Protein AF-A0A9X8VIQ4-F1 (afdb_monomer_lite)

Foldseek 3Di:
DPPDDPPDPDDDPPVVVVVVVCVPPVNVVVVVLVVVVVVVVVCCVVCLVVCCCVVVVDDPVRSVVVVVVVVVVVVVCVVVLVVVCVVPVVVSVVVSVVVVD

Sequence (101 aa):
WFSLPKGSAGARPDVKRELSVLVRPQVLSALLTTVLGAGAMFTLYTYISPVLQHITDATPLFVTSMLVLIGVGFSIGNYLGGKLADRSESATLKGFLLLLV

Secondary structure (DSSP, 8-state):
---------PPPP-HHHHHHHHTSHHHHHHHHHHHHHHHHHHHHHHHHHHHHHHHH---HHHHHHHHHHHHHHHHHHHHHHHHHHTT-HHHHHHHHHHHH-

Structure (mmCIF, N/CA/C/O backbone):
data_AF-A0A9X8VIQ4-F1
#
_entry.id   AF-A0A9X8VIQ4-F1
#
loop_
_atom_site.group_PDB
_atom_site.id
_atom_site.type_symbol
_atom_site.label_atom_id
_atom_site.label_alt_id
_atom_site.label_comp_id
_atom_site.label_asym_id
_atom_site.label_entity_id
_atom_site.label_seq_id
_atom_site.pdbx_PDB_ins_code
_atom_site.Cartn_x
_atom_site.Cartn_y
_atom_site.Cartn_z
_atom_site.occupancy
_atom_site.B_iso_or_equiv
_atom_site.auth_seq_id
_atom_site.auth_comp_id
_atom_site.auth_asym_id
_atom_site.auth_atom_id
_atom_site.pdbx_PDB_model_num
ATOM 1 N N . TRP A 1 1 ? 30.074 -30.271 -13.635 1.00 51.34 1 TRP A N 1
ATOM 2 C CA . TRP A 1 1 ? 31.161 -29.269 -13.703 1.00 51.34 1 TRP A CA 1
ATOM 3 C C . TRP A 1 1 ? 31.450 -28.754 -15.128 1.00 51.34 1 TRP A C 1
ATOM 5 O O . TRP A 1 1 ? 32.152 -27.766 -15.256 1.00 51.34 1 TRP A O 1
ATOM 15 N N . PHE A 1 2 ? 30.896 -29.342 -16.205 1.00 60.50 2 PHE A N 1
ATOM 16 C CA . PHE A 1 2 ? 31.254 -28.997 -17.600 1.00 60.50 2 PHE A CA 1
ATOM 17 C C . PHE A 1 2 ? 30.236 -28.111 -18.360 1.00 60.50 2 PH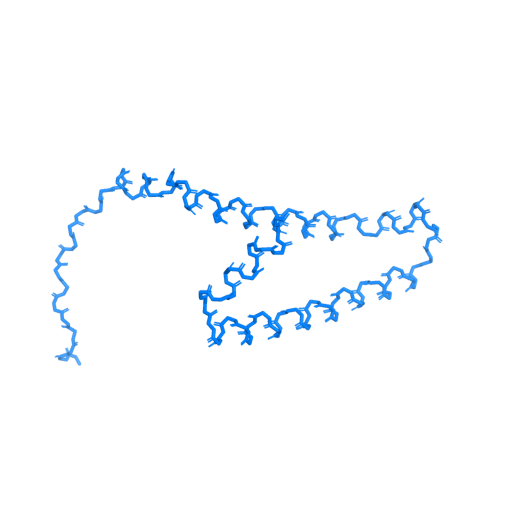E A C 1
ATOM 19 O O . PHE A 1 2 ? 30.324 -27.988 -19.576 1.00 60.50 2 PHE A O 1
ATOM 26 N N . SER A 1 3 ? 29.264 -27.495 -17.672 1.00 65.25 3 SER A N 1
ATOM 27 C CA . SER A 1 3 ? 28.121 -26.809 -18.317 1.00 65.25 3 SER A CA 1
ATOM 28 C C . SER A 1 3 ? 27.959 -25.332 -17.946 1.00 65.25 3 SER A C 1
ATOM 30 O O . SER A 1 3 ? 26.939 -24.734 -18.268 1.00 65.25 3 SER A O 1
ATOM 32 N N . LEU A 1 4 ? 28.941 -24.725 -17.276 1.00 63.69 4 LEU A N 1
ATOM 33 C CA . LEU A 1 4 ? 28.921 -23.286 -17.016 1.00 63.69 4 LEU A CA 1
ATOM 34 C C . LEU A 1 4 ? 29.615 -22.563 -18.181 1.00 63.69 4 LEU A C 1
ATOM 36 O O . LEU A 1 4 ? 30.814 -22.786 -18.383 1.00 63.69 4 LEU A O 1
ATOM 40 N N . PRO A 1 5 ? 28.909 -21.718 -18.962 1.00 67.62 5 PRO A N 1
ATOM 41 C CA . PRO A 1 5 ? 29.572 -20.846 -19.920 1.00 67.62 5 PRO A CA 1
ATOM 42 C C . PRO A 1 5 ? 30.580 -19.990 -19.152 1.00 67.62 5 PRO A C 1
ATOM 44 O O . PRO A 1 5 ? 30.269 -19.465 -18.082 1.00 67.62 5 PRO A O 1
ATOM 47 N N . LYS A 1 6 ? 31.810 -19.890 -19.668 1.00 61.81 6 LYS A N 1
ATOM 48 C CA . LYS A 1 6 ? 32.839 -19.014 -19.103 1.00 61.81 6 LYS A CA 1
ATOM 49 C C . LYS A 1 6 ? 32.285 -17.594 -19.153 1.00 61.81 6 LYS A C 1
ATOM 51 O O . LYS A 1 6 ? 32.261 -16.991 -20.222 1.00 61.81 6 LYS A O 1
ATOM 56 N N . GLY A 1 7 ? 31.766 -17.112 -18.024 1.00 57.12 7 GLY A N 1
ATOM 57 C CA . GLY A 1 7 ? 31.220 -15.770 -17.912 1.00 57.12 7 GLY A CA 1
ATOM 58 C C . GLY A 1 7 ? 32.277 -14.793 -18.399 1.00 57.12 7 GLY A C 1
ATOM 59 O O . GLY A 1 7 ? 33.388 -14.769 -17.869 1.00 57.12 7 GLY A O 1
ATOM 60 N N . SER A 1 8 ? 31.956 -14.036 -19.448 1.00 60.16 8 SER A N 1
ATOM 61 C CA . SER A 1 8 ? 32.744 -12.870 -19.828 1.00 60.16 8 SER A CA 1
ATOM 62 C C . SER A 1 8 ? 32.959 -12.049 -18.565 1.00 60.16 8 SER A C 1
ATOM 64 O O . SER A 1 8 ? 31.977 -11.774 -17.873 1.00 60.16 8 SER A O 1
ATOM 66 N N . ALA A 1 9 ? 34.206 -11.694 -18.244 1.00 61.00 9 ALA A N 1
ATOM 67 C CA . ALA A 1 9 ? 34.489 -10.760 -17.161 1.00 61.00 9 ALA A CA 1
ATOM 68 C C . ALA A 1 9 ? 33.599 -9.533 -17.387 1.00 61.00 9 ALA A C 1
ATOM 70 O O . ALA A 1 9 ? 33.774 -8.827 -18.381 1.00 61.00 9 ALA A O 1
ATOM 71 N N . GLY A 1 10 ? 32.560 -9.387 -16.558 1.00 59.78 10 GLY A N 1
ATOM 72 C CA . GLY A 1 10 ? 31.499 -8.417 -16.785 1.00 59.78 10 GLY A CA 1
ATOM 73 C C . GLY A 1 10 ? 32.125 -7.047 -16.980 1.00 59.78 10 GLY A C 1
ATOM 74 O O . GLY A 1 10 ? 32.951 -6.624 -16.168 1.00 59.78 10 GLY A O 1
ATOM 75 N N . ALA A 1 11 ? 31.781 -6.381 -18.083 1.00 65.50 11 ALA A N 1
ATOM 76 C CA . ALA A 1 11 ? 32.143 -4.987 -18.277 1.00 65.50 11 ALA A CA 1
ATOM 77 C C . ALA A 1 11 ? 31.741 -4.223 -17.009 1.00 65.50 11 ALA A C 1
ATOM 79 O O . ALA A 1 11 ? 30.633 -4.426 -16.510 1.00 65.50 11 ALA A O 1
ATOM 80 N N . ARG A 1 12 ? 32.655 -3.410 -16.456 1.00 65.94 12 ARG A N 1
ATOM 81 C CA . ARG A 1 12 ? 32.390 -2.623 -15.242 1.00 65.94 12 ARG A CA 1
ATOM 82 C C . ARG A 1 12 ? 31.029 -1.932 -15.402 1.00 65.94 12 ARG A C 1
ATOM 84 O O . ARG A 1 12 ? 30.896 -1.163 -16.356 1.00 65.94 12 ARG A O 1
ATOM 91 N N . PRO A 1 13 ? 30.042 -2.212 -14.531 1.00 65.62 13 PRO A N 1
ATOM 92 C CA . PRO A 1 13 ? 28.730 -1.599 -14.638 1.00 65.62 13 PRO A CA 1
ATOM 93 C C . PRO A 1 13 ? 28.888 -0.083 -14.591 1.00 65.62 13 PRO A C 1
ATOM 95 O O . PRO A 1 13 ? 29.515 0.460 -13.678 1.00 65.62 13 PRO A O 1
ATOM 98 N N . ASP A 1 14 ? 28.364 0.606 -15.600 1.00 79.00 14 ASP A N 1
ATOM 99 C CA . ASP A 1 14 ? 28.315 2.061 -15.586 1.00 79.00 14 ASP A CA 1
ATOM 100 C C . ASP A 1 14 ? 27.164 2.480 -14.668 1.00 79.00 14 ASP A C 1
ATOM 102 O O . ASP A 1 14 ? 26.012 2.617 -15.083 1.00 79.00 14 ASP A O 1
ATOM 106 N N . VAL A 1 15 ? 27.496 2.646 -13.388 1.00 79.44 15 VAL A N 1
ATOM 107 C CA . VAL A 1 15 ? 26.557 2.974 -12.306 1.00 79.44 15 VAL A CA 1
ATOM 108 C C . VAL A 1 15 ? 25.709 4.205 -12.647 1.00 79.44 15 VAL A C 1
ATOM 110 O O . VAL A 1 15 ? 24.527 4.257 -12.310 1.00 79.44 15 VAL A O 1
ATOM 113 N N . LYS A 1 16 ? 26.272 5.189 -13.366 1.00 79.25 16 LYS A N 1
ATOM 114 C CA . LYS A 1 16 ? 25.531 6.393 -13.777 1.00 79.25 16 LYS A CA 1
ATOM 115 C C . LYS A 1 16 ? 24.450 6.060 -14.799 1.00 79.25 16 LYS A C 1
ATOM 117 O O . LYS A 1 16 ? 23.350 6.612 -14.740 1.00 79.25 16 LYS A O 1
ATOM 122 N N . ARG A 1 17 ? 24.752 5.153 -15.727 1.00 76.75 17 ARG A N 1
ATOM 123 C CA . ARG A 1 17 ? 23.808 4.702 -16.750 1.00 76.75 17 ARG A CA 1
ATOM 124 C C . ARG A 1 17 ? 22.686 3.858 -16.149 1.00 76.75 17 ARG A C 1
ATOM 126 O O . AR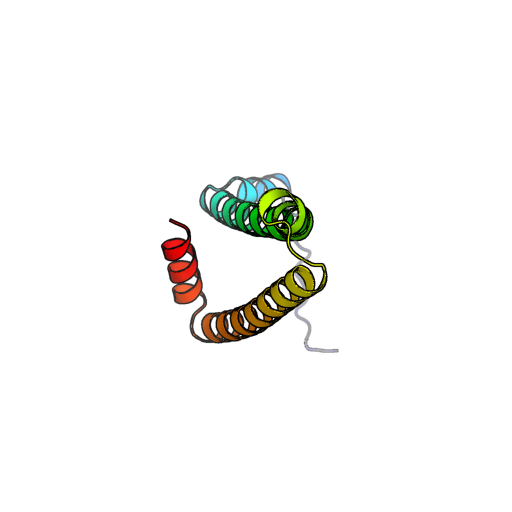G A 1 17 ? 21.544 4.030 -16.562 1.00 76.75 17 ARG A O 1
ATOM 133 N N . GLU A 1 18 ? 22.983 3.014 -15.165 1.00 79.06 18 GLU A N 1
ATOM 134 C CA . GLU A 1 18 ? 21.965 2.237 -14.442 1.00 79.06 18 GLU A CA 1
ATOM 135 C C . GLU A 1 18 ? 21.057 3.126 -13.581 1.00 79.06 18 GLU A C 1
ATOM 137 O O . GLU A 1 18 ? 19.835 3.019 -13.671 1.00 79.06 18 GLU A O 1
ATOM 142 N N . LEU A 1 19 ? 21.617 4.084 -12.834 1.00 82.56 19 LEU A N 1
ATOM 143 C CA . LEU A 1 19 ? 20.831 5.059 -12.063 1.00 82.56 19 LEU A CA 1
ATOM 144 C C . LEU A 1 19 ? 19.925 5.917 -12.957 1.00 82.56 19 LEU A C 1
ATOM 146 O O . LEU A 1 19 ? 18.798 6.233 -12.581 1.00 82.56 19 LEU A O 1
ATOM 150 N N . SER A 1 20 ? 20.376 6.257 -14.168 1.00 81.44 20 SER A N 1
ATOM 151 C CA . SER A 1 20 ? 19.568 7.011 -15.134 1.00 81.44 20 SER A CA 1
ATOM 152 C C . SER A 1 20 ? 18.315 6.248 -15.591 1.00 81.44 20 SER A C 1
ATOM 154 O O . SER A 1 20 ? 17.318 6.877 -15.952 1.00 81.44 20 SER A O 1
ATOM 156 N N . VAL A 1 21 ? 18.310 4.909 -15.526 1.00 82.62 21 VAL A N 1
ATOM 157 C CA . VAL A 1 21 ? 17.121 4.097 -15.838 1.00 82.62 21 VAL A CA 1
ATOM 158 C C . VAL A 1 21 ? 16.004 4.330 -14.818 1.00 82.62 21 VAL A C 1
ATOM 160 O O . VAL A 1 21 ? 14.840 4.362 -15.214 1.00 82.62 21 VAL A O 1
ATOM 163 N N . LEU A 1 22 ? 16.335 4.576 -13.546 1.00 82.75 22 LEU A N 1
ATOM 164 C CA . LEU A 1 22 ? 15.345 4.841 -12.493 1.00 82.75 22 LEU A CA 1
ATOM 165 C C . LEU A 1 22 ? 14.576 6.148 -12.717 1.00 82.75 22 LEU A C 1
ATOM 167 O O . LEU A 1 22 ? 13.425 6.266 -12.310 1.00 82.75 22 LEU A O 1
ATOM 171 N N . VAL A 1 23 ? 15.197 7.114 -13.397 1.00 87.50 23 VAL A N 1
ATOM 172 C CA . VAL A 1 23 ? 14.608 8.432 -13.688 1.00 87.50 23 VAL A CA 1
ATOM 173 C C . VAL A 1 23 ? 13.730 8.397 -14.948 1.00 87.50 23 VAL A C 1
ATOM 175 O O . VAL A 1 23 ? 13.103 9.391 -15.310 1.00 87.50 23 VAL A O 1
ATOM 178 N N . ARG A 1 24 ? 13.637 7.255 -15.645 1.00 90.19 24 ARG A N 1
ATOM 179 C CA . ARG A 1 24 ? 12.741 7.132 -16.801 1.00 90.19 24 ARG A CA 1
ATOM 180 C C . ARG A 1 24 ? 11.283 7.286 -16.352 1.00 90.19 24 ARG A C 1
ATOM 182 O O . ARG A 1 24 ? 10.886 6.644 -15.381 1.00 90.19 24 ARG A O 1
ATOM 189 N N . PRO A 1 25 ? 10.446 8.034 -17.091 1.00 85.44 25 PRO A N 1
ATOM 190 C CA . PRO A 1 25 ? 9.065 8.316 -16.690 1.00 85.44 25 PRO A CA 1
ATOM 191 C C . PRO A 1 25 ? 8.217 7.050 -16.498 1.00 85.44 25 PRO A C 1
ATOM 193 O O . PRO A 1 25 ? 7.362 7.017 -15.623 1.00 85.44 25 PRO A O 1
ATOM 196 N N . GLN A 1 26 ? 8.492 5.988 -17.262 1.00 85.69 26 GLN A N 1
ATOM 197 C CA . GLN A 1 26 ? 7.825 4.684 -17.124 1.00 85.69 26 GLN A CA 1
ATOM 198 C C . GLN A 1 26 ? 8.194 3.959 -15.821 1.00 85.69 26 GLN A C 1
ATOM 200 O O . GLN A 1 26 ? 7.373 3.248 -15.252 1.00 85.69 26 GLN A O 1
ATOM 205 N N . VAL A 1 27 ? 9.434 4.116 -15.351 1.00 89.38 27 VAL A N 1
ATOM 206 C CA . VAL A 1 27 ? 9.888 3.523 -14.086 1.00 89.38 27 VAL A CA 1
ATOM 207 C C . VAL A 1 27 ? 9.361 4.351 -12.921 1.00 89.38 27 VAL A C 1
ATOM 209 O O . VAL A 1 27 ? 8.838 3.795 -11.962 1.00 89.38 27 VAL A O 1
ATOM 212 N N . LEU A 1 28 ? 9.412 5.680 -13.038 1.00 90.56 28 LEU A N 1
ATOM 213 C CA . LEU A 1 28 ? 8.849 6.589 -12.044 1.00 90.56 28 LEU A CA 1
ATOM 214 C C . LEU A 1 28 ? 7.348 6.369 -11.844 1.00 90.56 28 LEU A C 1
ATOM 216 O O . LEU A 1 28 ? 6.907 6.352 -10.700 1.00 90.56 28 LEU A O 1
ATOM 220 N N . SER A 1 29 ? 6.567 6.155 -12.908 1.00 88.75 29 SER A N 1
ATOM 221 C CA . SER A 1 29 ? 5.138 5.858 -12.764 1.00 88.75 29 SER A CA 1
ATOM 222 C C . SER A 1 29 ? 4.902 4.529 -12.040 1.00 88.75 29 SER A C 1
ATOM 224 O O . SER A 1 29 ? 4.097 4.485 -11.113 1.00 88.75 29 SER A O 1
ATOM 226 N N . ALA A 1 30 ? 5.648 3.472 -12.375 1.00 87.50 30 ALA A N 1
ATOM 227 C CA . ALA A 1 30 ? 5.562 2.189 -11.676 1.00 87.50 30 ALA A CA 1
ATOM 228 C C . ALA A 1 30 ? 5.929 2.317 -10.183 1.00 87.50 30 ALA A C 1
ATOM 230 O O . ALA A 1 30 ? 5.211 1.822 -9.306 1.00 87.50 30 ALA A O 1
ATOM 231 N N . LEU A 1 31 ? 7.000 3.052 -9.872 1.00 89.94 31 LEU A N 1
ATOM 232 C CA . LEU A 1 31 ? 7.401 3.343 -8.495 1.00 89.94 31 LEU A CA 1
ATOM 233 C C . LEU A 1 31 ? 6.328 4.151 -7.761 1.00 89.94 31 LEU A C 1
ATOM 235 O O . LEU A 1 31 ? 5.973 3.803 -6.639 1.00 89.94 31 LEU A O 1
ATOM 239 N N . LEU A 1 32 ? 5.760 5.174 -8.400 1.00 92.06 32 LEU A N 1
ATOM 240 C CA . LEU A 1 32 ? 4.703 5.996 -7.819 1.00 92.06 32 LEU A CA 1
ATOM 241 C C . LEU A 1 32 ? 3.463 5.160 -7.496 1.00 92.06 32 LEU A C 1
ATOM 243 O O . LEU A 1 32 ? 2.949 5.253 -6.386 1.00 92.06 32 LEU A O 1
ATOM 247 N N . THR A 1 33 ? 3.021 4.291 -8.409 1.00 88.69 33 THR A N 1
ATOM 248 C CA . THR A 1 33 ? 1.889 3.387 -8.137 1.00 88.69 33 THR A CA 1
ATOM 249 C C . THR A 1 33 ? 2.169 2.454 -6.961 1.00 88.69 33 THR A C 1
ATOM 251 O O . THR A 1 33 ? 1.303 2.260 -6.111 1.00 88.69 33 THR A O 1
ATOM 254 N N . THR A 1 34 ? 3.401 1.950 -6.852 1.00 90.50 34 THR A N 1
ATOM 255 C CA . THR A 1 34 ? 3.829 1.118 -5.721 1.00 90.50 34 THR A CA 1
ATOM 256 C C . THR A 1 34 ? 3.792 1.902 -4.410 1.00 90.50 34 THR A C 1
ATOM 258 O O . THR A 1 34 ? 3.251 1.421 -3.417 1.00 90.50 34 THR A O 1
ATOM 261 N N . VAL A 1 35 ? 4.328 3.125 -4.406 1.00 94.75 35 VAL A N 1
ATOM 262 C CA . VAL A 1 35 ? 4.364 3.999 -3.225 1.00 94.75 35 VAL A CA 1
ATOM 263 C C . VAL A 1 35 ? 2.957 4.399 -2.793 1.00 94.75 35 VAL A C 1
ATOM 265 O O . VAL A 1 35 ? 2.657 4.339 -1.605 1.00 94.75 35 VAL A O 1
ATOM 268 N N . LEU A 1 36 ? 2.080 4.761 -3.732 1.00 94.50 36 LEU A N 1
ATOM 269 C CA . LEU A 1 36 ? 0.688 5.103 -3.436 1.00 94.50 36 LEU A CA 1
ATOM 270 C C . LEU A 1 36 ? -0.077 3.902 -2.874 1.00 94.50 36 LEU A C 1
ATOM 272 O O . LEU A 1 36 ? -0.773 4.046 -1.871 1.00 94.50 36 LEU A O 1
ATOM 276 N N . GLY A 1 37 ? 0.096 2.715 -3.463 1.00 90.44 37 GLY A N 1
ATOM 277 C CA . GLY A 1 37 ? -0.516 1.486 -2.958 1.00 90.44 37 GLY A CA 1
ATOM 278 C C . GLY A 1 37 ? -0.036 1.135 -1.547 1.00 90.44 37 GLY A C 1
ATOM 279 O O . GLY A 1 37 ? -0.847 0.890 -0.653 1.00 90.44 37 GLY A O 1
ATOM 280 N N . ALA A 1 38 ? 1.279 1.179 -1.316 1.00 89.88 38 ALA A N 1
ATOM 281 C CA . ALA A 1 38 ? 1.859 0.937 0.003 1.00 89.88 38 ALA A CA 1
ATOM 282 C C . ALA A 1 38 ? 1.416 1.991 1.033 1.00 89.88 38 ALA A C 1
ATOM 284 O O . ALA A 1 38 ? 1.081 1.641 2.165 1.00 89.88 38 ALA A O 1
ATOM 285 N N . GLY A 1 39 ? 1.365 3.265 0.638 1.00 94.25 39 GLY A N 1
ATOM 286 C CA . GLY A 1 39 ? 0.918 4.372 1.480 1.00 94.25 39 GLY A CA 1
ATOM 287 C C . GLY A 1 39 ? -0.543 4.232 1.897 1.00 94.25 39 GLY A C 1
ATOM 288 O O . GLY A 1 39 ? -0.842 4.299 3.086 1.00 94.25 39 GLY A O 1
ATOM 289 N N . ALA A 1 40 ? -1.440 3.947 0.949 1.00 90.19 40 ALA A N 1
ATOM 290 C CA . ALA A 1 40 ? -2.853 3.707 1.239 1.00 90.19 40 ALA A CA 1
ATOM 291 C C . ALA A 1 40 ? -3.037 2.554 2.238 1.00 90.19 40 ALA A C 1
ATOM 293 O O . ALA A 1 40 ? -3.810 2.668 3.193 1.00 90.19 40 ALA A O 1
ATOM 294 N N . MET A 1 41 ? -2.276 1.470 2.063 1.00 88.75 41 MET A N 1
ATOM 295 C CA . MET A 1 41 ? -2.350 0.319 2.956 1.00 88.75 41 MET A CA 1
ATOM 296 C C . MET A 1 41 ? -1.829 0.625 4.362 1.00 88.75 41 MET A C 1
ATOM 298 O O . MET A 1 41 ? -2.429 0.219 5.360 1.00 88.75 41 MET A O 1
ATOM 302 N N . PHE A 1 42 ? -0.736 1.382 4.446 1.00 90.25 42 PHE A N 1
ATOM 303 C CA . PHE A 1 42 ? -0.183 1.847 5.712 1.00 90.25 42 PHE A CA 1
ATOM 304 C C . PHE A 1 42 ? -1.175 2.738 6.468 1.00 90.25 42 PHE A C 1
ATOM 306 O O . PHE A 1 42 ? -1.406 2.529 7.663 1.00 90.25 42 PHE A O 1
ATOM 313 N N . THR A 1 43 ? -1.809 3.690 5.778 1.00 91.50 43 THR A N 1
ATOM 314 C CA . THR A 1 43 ? -2.839 4.558 6.362 1.00 91.50 43 THR A CA 1
ATOM 315 C C . THR A 1 43 ? -4.023 3.740 6.870 1.00 91.50 43 THR A C 1
ATOM 317 O O . THR A 1 43 ? -4.449 3.943 8.007 1.00 91.50 43 THR A O 1
ATOM 320 N N . LEU A 1 44 ? -4.519 2.783 6.079 1.00 88.12 44 LEU A N 1
ATOM 321 C CA . LEU A 1 44 ? -5.630 1.922 6.484 1.00 88.12 44 LEU A CA 1
ATOM 322 C C . LEU A 1 44 ? -5.306 1.163 7.779 1.00 88.12 44 LEU A C 1
ATOM 324 O O . LEU A 1 44 ? -6.070 1.248 8.735 1.00 88.12 44 LEU A O 1
ATOM 328 N N . TYR A 1 45 ? -4.162 0.476 7.855 1.00 85.00 45 TYR A N 1
ATOM 329 C CA . TYR A 1 45 ? -3.790 -0.278 9.059 1.00 85.00 45 TYR A CA 1
ATOM 330 C C . TYR A 1 45 ? -3.531 0.606 10.280 1.00 85.00 45 TYR A C 1
ATOM 332 O O . TYR A 1 45 ? -3.887 0.225 11.394 1.00 85.00 45 TYR A O 1
ATOM 340 N N . THR A 1 46 ? -2.932 1.780 10.081 1.00 89.69 46 THR A N 1
ATOM 341 C CA . THR A 1 46 ? -2.607 2.699 11.180 1.00 89.69 46 THR A CA 1
ATOM 342 C C . THR A 1 46 ? -3.867 3.317 11.779 1.00 89.69 46 THR A C 1
ATOM 344 O O . THR A 1 46 ? -3.974 3.451 12.997 1.00 89.69 46 THR A O 1
ATOM 347 N N . TYR A 1 47 ? -4.837 3.677 10.934 1.00 89.69 47 TYR A N 1
ATOM 348 C CA . TYR A 1 47 ? -5.976 4.488 11.357 1.00 89.69 47 TYR A CA 1
ATOM 349 C C . TYR A 1 47 ? -7.295 3.733 11.476 1.00 89.69 47 TYR A C 1
ATOM 351 O O . TYR A 1 47 ? -8.234 4.292 12.033 1.00 89.69 47 TYR A O 1
ATOM 359 N N . ILE A 1 48 ? -7.392 2.472 11.051 1.00 85.31 48 ILE A N 1
ATOM 360 C CA . ILE A 1 48 ? -8.654 1.725 11.133 1.00 85.31 48 ILE A CA 1
ATOM 361 C C . ILE A 1 48 ? -9.240 1.677 12.546 1.00 85.31 48 ILE A C 1
ATOM 363 O O . ILE A 1 48 ? -10.415 1.969 12.744 1.00 85.31 48 ILE A O 1
ATOM 367 N N . SER A 1 49 ? -8.414 1.342 13.535 1.00 82.94 49 SER A N 1
ATOM 368 C CA . SER A 1 49 ? -8.843 1.215 14.926 1.00 82.94 49 SER A CA 1
ATOM 369 C C . SER A 1 49 ? -9.276 2.559 15.530 1.00 82.94 49 SER A C 1
ATOM 371 O O . SER A 1 49 ? -10.415 2.642 15.994 1.00 82.94 49 SER A O 1
ATOM 373 N N . PRO A 1 50 ? -8.456 3.635 15.492 1.00 82.69 50 PRO A N 1
ATOM 374 C CA . PRO A 1 50 ? -8.877 4.922 16.040 1.00 82.69 50 PRO A CA 1
ATOM 375 C C . PRO A 1 50 ? -10.051 5.540 15.272 1.00 82.69 50 PRO A C 1
ATOM 377 O O . PRO A 1 50 ? -10.899 6.160 15.900 1.00 82.69 50 PRO A O 1
ATOM 380 N N . VAL A 1 51 ? -10.162 5.347 13.953 1.00 85.38 51 VAL A N 1
ATOM 381 C CA . VAL A 1 51 ? -11.310 5.839 13.170 1.00 85.38 51 VAL A CA 1
ATOM 382 C C . VAL A 1 51 ? -12.605 5.150 13.601 1.00 85.38 51 VAL A C 1
ATOM 384 O O . VAL A 1 51 ? -13.595 5.828 13.867 1.00 85.38 51 VAL A O 1
ATOM 387 N N . LEU A 1 52 ? -12.600 3.822 13.732 1.00 80.06 52 LEU A N 1
ATOM 388 C CA . LEU A 1 52 ? -13.779 3.066 14.168 1.00 80.06 52 LEU A CA 1
ATOM 389 C C . LEU A 1 52 ? -14.184 3.407 15.608 1.00 80.06 52 LEU A C 1
ATOM 391 O O . LEU A 1 52 ? -15.369 3.549 15.903 1.00 80.06 52 LEU A O 1
ATOM 395 N N . GLN A 1 53 ? -13.210 3.568 16.504 1.00 80.44 53 GLN A N 1
ATOM 396 C CA . GLN A 1 53 ? -13.485 3.865 17.909 1.00 80.44 53 GLN A CA 1
ATOM 397 C C . GLN A 1 53 ? -13.931 5.314 18.129 1.00 80.44 53 GLN A C 1
ATOM 399 O O . GLN A 1 53 ? -14.903 5.532 18.837 1.00 80.44 53 GLN A O 1
ATOM 404 N N . HIS A 1 54 ? -13.267 6.302 17.519 1.00 77.12 54 HIS A N 1
ATOM 405 C CA . HIS A 1 54 ? -13.560 7.718 17.778 1.00 77.12 54 HIS A CA 1
ATOM 406 C C . HIS A 1 54 ? -14.697 8.298 16.937 1.00 77.12 54 HIS A C 1
ATOM 408 O O . HIS A 1 54 ? -15.317 9.265 17.366 1.00 77.12 54 HIS A O 1
ATOM 414 N N . ILE A 1 55 ? -14.948 7.771 15.733 1.00 77.62 55 ILE A N 1
ATOM 415 C CA . ILE A 1 55 ? -15.996 8.306 14.846 1.00 77.62 55 ILE A CA 1
ATOM 416 C C . ILE A 1 55 ? -17.289 7.500 14.974 1.00 77.62 55 ILE A C 1
ATOM 418 O O . ILE A 1 55 ? -18.374 8.050 14.820 1.00 77.62 55 ILE A O 1
ATOM 422 N N . THR A 1 56 ? -17.183 6.192 15.219 1.00 73.00 56 THR A N 1
ATOM 423 C CA . THR A 1 56 ? -18.334 5.274 15.195 1.00 73.00 56 THR A CA 1
ATOM 424 C C . THR A 1 56 ? -18.737 4.767 16.582 1.00 73.00 56 THR A C 1
ATOM 426 O O . THR A 1 56 ? -19.685 3.990 16.664 1.00 73.00 56 THR A O 1
ATOM 429 N N . ASP A 1 57 ? -18.015 5.153 17.646 1.00 75.19 57 ASP A N 1
ATOM 430 C CA . ASP A 1 57 ? -18.131 4.573 18.996 1.00 75.19 57 ASP A CA 1
ATOM 431 C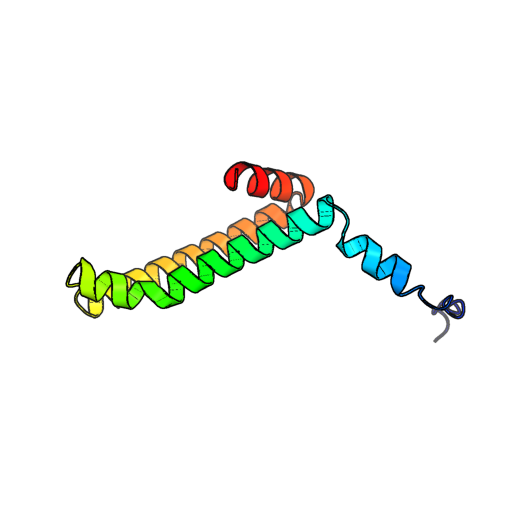 C . ASP A 1 57 ? -18.157 3.032 18.958 1.00 75.19 57 ASP A C 1
ATOM 433 O O . ASP A 1 57 ? -18.905 2.354 19.670 1.00 75.19 57 ASP A O 1
ATOM 437 N N . ALA A 1 58 ? -17.358 2.451 18.055 1.00 76.25 58 ALA A N 1
ATOM 438 C CA . ALA A 1 58 ? -17.374 1.023 17.805 1.00 76.25 58 ALA A CA 1
ATOM 439 C C . ALA A 1 58 ? -16.906 0.242 19.037 1.00 76.25 58 ALA A C 1
ATOM 441 O O . ALA A 1 58 ? -15.836 0.489 19.597 1.00 76.25 58 ALA A O 1
ATOM 442 N N . THR A 1 59 ? -17.669 -0.787 19.407 1.00 82.19 59 THR A N 1
ATOM 443 C CA . THR A 1 59 ? -17.233 -1.747 20.424 1.00 82.19 59 THR A CA 1
ATOM 444 C C . THR A 1 59 ? -15.988 -2.510 19.955 1.00 82.19 59 THR A C 1
ATOM 446 O O . THR A 1 59 ? -15.822 -2.746 18.753 1.00 82.19 59 THR A O 1
ATOM 449 N N . PRO A 1 60 ? -15.134 -2.990 20.882 1.00 80.12 60 PRO A N 1
ATOM 450 C CA . PRO A 1 60 ? -13.919 -3.731 20.531 1.00 80.12 60 PRO A CA 1
ATOM 451 C C . PRO A 1 60 ? -14.181 -4.917 19.591 1.00 80.12 60 PRO A C 1
ATOM 453 O O . PRO A 1 60 ? -13.414 -5.161 18.664 1.00 80.12 60 PRO A O 1
ATOM 456 N N . LEU A 1 61 ? -15.316 -5.603 19.778 1.00 85.69 61 LEU A N 1
ATOM 457 C CA . LEU A 1 61 ? -15.736 -6.729 18.944 1.00 85.69 61 LEU A CA 1
ATOM 458 C C . LEU A 1 61 ? -15.982 -6.327 17.478 1.00 85.69 61 LEU A C 1
ATOM 460 O O . LEU A 1 61 ? -15.659 -7.093 16.571 1.00 85.69 61 LEU A O 1
ATOM 464 N N . PHE A 1 62 ? -16.520 -5.129 17.237 1.00 84.31 62 PHE A N 1
ATOM 465 C CA . PHE A 1 62 ? -16.759 -4.614 15.888 1.00 84.31 62 PHE A CA 1
ATOM 466 C C . PHE A 1 62 ? -15.451 -4.248 15.173 1.00 84.31 62 PHE A C 1
ATOM 468 O O . PHE A 1 62 ? -15.289 -4.507 13.982 1.00 84.31 62 PHE A O 1
ATOM 475 N N . VAL A 1 63 ? -14.468 -3.717 15.907 1.00 85.00 63 VAL A N 1
ATOM 476 C CA . VAL A 1 63 ? -13.123 -3.480 15.357 1.00 85.00 63 VAL A CA 1
ATOM 477 C C . VAL A 1 63 ? -12.474 -4.806 14.953 1.00 85.00 63 VAL A C 1
ATOM 479 O O . VAL A 1 63 ? -11.930 -4.924 13.854 1.00 85.00 63 VAL A O 1
ATOM 482 N N . THR A 1 64 ? -12.580 -5.835 15.799 1.00 87.25 64 THR A N 1
ATOM 483 C CA . THR A 1 64 ? -12.067 -7.173 15.481 1.00 87.25 64 THR A CA 1
ATOM 484 C C . THR A 1 64 ? -12.747 -7.774 14.250 1.00 87.25 64 THR A C 1
ATOM 486 O O . THR A 1 64 ? -12.054 -8.315 13.389 1.00 87.25 64 THR A O 1
ATOM 489 N N . SER A 1 65 ? -14.072 -7.661 14.111 1.00 88.44 65 SER A N 1
ATOM 490 C CA . SER A 1 65 ? -14.779 -8.205 12.942 1.00 88.44 65 SER A CA 1
ATOM 491 C C . SER A 1 65 ? -14.395 -7.493 11.638 1.00 88.44 65 SER A C 1
ATOM 493 O O . SER A 1 65 ? -14.221 -8.154 10.612 1.00 88.44 65 SER A O 1
ATOM 495 N N . MET A 1 66 ? -14.168 -6.176 11.676 1.00 86.62 66 MET A N 1
ATOM 496 C CA . MET A 1 66 ? -13.641 -5.418 10.535 1.00 86.62 66 MET A CA 1
ATOM 497 C C . MET A 1 66 ? -12.227 -5.857 10.141 1.00 86.62 66 MET A C 1
ATOM 499 O O . MET A 1 66 ? -11.955 -6.047 8.956 1.00 86.62 66 MET A O 1
ATOM 503 N N . LEU A 1 67 ? -11.340 -6.091 11.113 1.00 87.81 67 LEU A N 1
ATOM 504 C CA . LEU A 1 67 ? -9.995 -6.617 10.845 1.00 87.81 67 LEU A CA 1
ATOM 505 C C . LEU A 1 67 ? -10.038 -8.013 10.208 1.00 87.81 67 LEU A C 1
ATOM 507 O O . LEU A 1 67 ? -9.264 -8.292 9.292 1.00 87.81 67 LEU A O 1
ATOM 511 N N . VAL A 1 68 ? -10.967 -8.872 10.643 1.00 92.31 68 VAL A N 1
ATOM 512 C CA . VAL A 1 68 ? -11.192 -10.186 10.019 1.00 92.31 68 VAL A CA 1
ATOM 513 C C . VAL A 1 68 ? -11.658 -10.027 8.573 1.00 92.31 68 VAL A C 1
ATOM 515 O O . VAL A 1 68 ? -11.103 -10.674 7.686 1.00 92.31 68 VAL A O 1
ATOM 518 N N . LEU A 1 69 ? -12.628 -9.145 8.311 1.00 90.94 69 LEU A N 1
ATOM 519 C CA . LEU A 1 69 ? -13.106 -8.862 6.953 1.00 90.94 69 LEU A CA 1
ATOM 520 C C . LEU A 1 69 ? -11.985 -8.361 6.038 1.00 90.94 69 LEU A C 1
ATOM 522 O O . LEU A 1 69 ? -11.886 -8.804 4.894 1.00 90.94 69 LEU A O 1
ATOM 526 N N . ILE A 1 70 ? -11.101 -7.505 6.552 1.00 88.31 70 ILE A N 1
ATOM 527 C CA . ILE A 1 70 ? -9.907 -7.061 5.822 1.00 88.31 70 ILE A CA 1
ATOM 528 C C . ILE A 1 70 ? -8.978 -8.234 5.534 1.00 88.31 70 ILE A C 1
ATOM 530 O O . ILE A 1 70 ? -8.534 -8.378 4.398 1.00 88.31 70 ILE A O 1
ATOM 534 N N . GLY A 1 71 ? -8.713 -9.096 6.517 1.00 89.88 71 GLY A N 1
ATOM 535 C CA . GLY A 1 71 ? -7.895 -10.294 6.322 1.00 89.88 71 GLY A CA 1
ATOM 536 C C . GLY A 1 71 ? -8.446 -11.209 5.224 1.00 89.88 71 GLY A C 1
ATOM 537 O O . GLY A 1 71 ? -7.704 -11.622 4.333 1.00 89.88 71 GLY A O 1
ATOM 538 N N . VAL A 1 72 ? -9.759 -11.459 5.229 1.00 94.69 72 VAL A N 1
ATOM 539 C CA . VAL A 1 72 ? -10.438 -12.255 4.193 1.00 94.69 72 VAL A CA 1
ATOM 540 C C . VAL A 1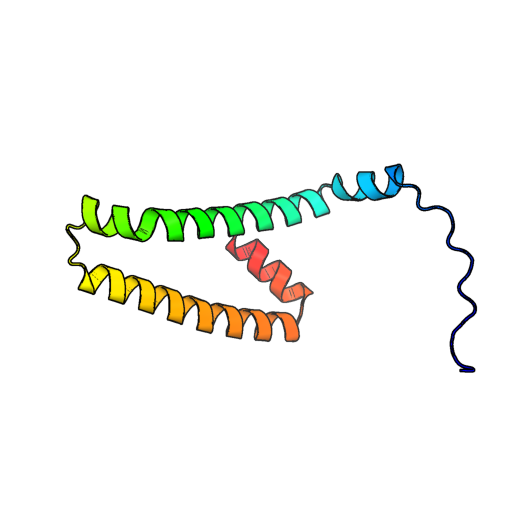 72 ? -10.335 -11.578 2.825 1.00 94.69 72 VAL A C 1
ATOM 542 O O . VAL A 1 72 ? -9.982 -12.231 1.842 1.00 94.69 72 VAL A O 1
ATOM 545 N N . GLY A 1 73 ? -10.579 -10.266 2.762 1.00 89.31 73 GLY A N 1
ATOM 546 C CA . GLY A 1 73 ? -10.405 -9.475 1.544 1.00 89.31 73 GLY A CA 1
ATOM 547 C C . GLY A 1 73 ? -8.983 -9.574 0.988 1.00 89.31 73 GLY A C 1
ATOM 548 O O . GLY A 1 73 ? -8.808 -9.776 -0.212 1.00 89.31 73 GLY A O 1
ATOM 549 N N . PHE A 1 74 ? -7.973 -9.541 1.860 1.00 88.25 74 PHE A N 1
ATOM 550 C CA . PHE A 1 74 ? -6.566 -9.733 1.505 1.00 88.25 74 PHE A CA 1
ATOM 551 C C . PHE A 1 74 ? -6.282 -11.110 0.918 1.00 88.25 74 PHE A C 1
ATOM 553 O O . PHE A 1 74 ? -5.605 -11.220 -0.104 1.00 88.25 74 PHE A O 1
ATOM 560 N N . SER A 1 75 ? -6.798 -12.168 1.543 1.00 91.44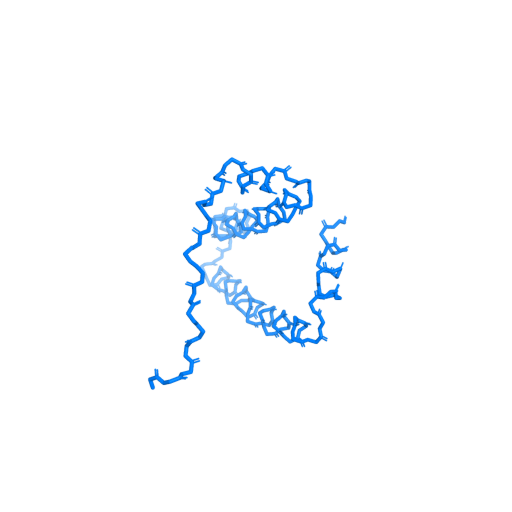 75 SER A N 1
ATOM 561 C CA . SER A 1 75 ? -6.622 -13.531 1.040 1.00 91.44 75 SER A CA 1
ATOM 562 C C . SER A 1 75 ? -7.239 -13.703 -0.347 1.00 91.44 75 SER A C 1
ATOM 564 O O . SER A 1 75 ? -6.588 -14.234 -1.248 1.00 91.44 75 SER A O 1
ATOM 566 N N . ILE A 1 76 ? -8.466 -13.210 -0.539 1.00 92.12 76 ILE A N 1
ATOM 567 C CA . ILE A 1 76 ? -9.155 -13.259 -1.834 1.00 92.12 76 ILE A CA 1
ATOM 568 C C 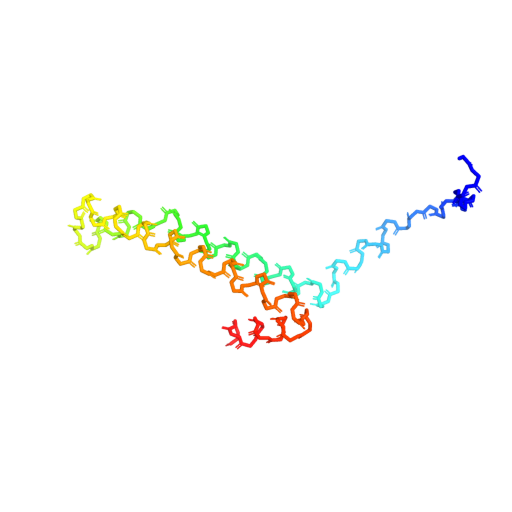. ILE A 1 76 ? -8.394 -12.425 -2.871 1.00 92.12 76 ILE A C 1
ATOM 570 O O . ILE A 1 76 ? -8.150 -12.902 -3.979 1.00 92.12 76 ILE A O 1
ATOM 574 N N . GLY A 1 77 ? -7.979 -11.211 -2.505 1.00 85.31 77 GLY A N 1
ATOM 575 C CA . GLY A 1 77 ? -7.226 -10.303 -3.366 1.00 85.31 77 GLY A CA 1
ATOM 576 C C . GLY A 1 77 ? -5.894 -10.894 -3.824 1.00 85.31 77 GLY A C 1
ATOM 577 O O . GLY A 1 77 ? -5.613 -10.887 -5.018 1.00 85.31 77 GLY A O 1
ATOM 578 N N . ASN A 1 78 ? -5.113 -11.483 -2.917 1.00 86.44 78 ASN A N 1
ATOM 579 C CA . ASN A 1 78 ? -3.849 -12.144 -3.259 1.00 86.44 78 ASN A CA 1
ATOM 580 C C . ASN A 1 78 ? -4.059 -13.362 -4.161 1.00 86.44 78 ASN A C 1
ATOM 582 O O . ASN A 1 78 ? -3.320 -13.547 -5.127 1.00 86.44 78 ASN A O 1
ATOM 586 N N . TYR A 1 79 ? -5.078 -14.176 -3.879 1.00 85.56 79 TYR A N 1
ATOM 587 C CA . TYR A 1 79 ? -5.391 -15.336 -4.707 1.00 85.56 79 TYR A CA 1
ATOM 588 C C . TYR A 1 79 ? -5.787 -14.926 -6.131 1.00 85.56 79 TYR A C 1
ATOM 590 O O . TYR A 1 79 ? -5.261 -15.463 -7.108 1.00 85.56 79 TYR A O 1
ATOM 598 N N . LEU A 1 80 ? -6.693 -13.952 -6.260 1.00 83.06 80 LEU A N 1
ATOM 599 C CA . LEU A 1 80 ? -7.115 -13.435 -7.560 1.00 83.06 80 LEU A CA 1
ATOM 600 C C . LEU A 1 80 ? -5.967 -12.714 -8.273 1.00 83.06 80 LEU A C 1
ATOM 602 O O . LEU A 1 80 ? -5.787 -12.922 -9.468 1.00 83.06 80 LEU A O 1
ATOM 606 N N . GLY A 1 81 ? -5.168 -11.926 -7.553 1.00 78.56 81 GLY A N 1
ATOM 607 C CA . GLY A 1 81 ? -4.009 -11.212 -8.084 1.00 78.56 81 GLY A CA 1
ATOM 608 C C . GLY A 1 81 ? -2.956 -12.157 -8.657 1.00 78.56 81 GLY A C 1
ATOM 609 O O . GLY A 1 81 ? -2.541 -11.973 -9.798 1.00 78.56 81 GLY A O 1
ATOM 610 N N . GLY A 1 82 ? -2.602 -13.217 -7.923 1.00 78.19 82 GLY A N 1
ATOM 611 C CA . GLY A 1 82 ? -1.693 -14.258 -8.414 1.00 78.19 82 GLY A CA 1
ATOM 612 C C . GLY A 1 82 ? -2.262 -14.991 -9.629 1.00 78.19 82 GLY A C 1
ATOM 613 O O . GLY A 1 82 ? -1.605 -15.099 -10.659 1.00 78.19 82 GLY A O 1
ATOM 614 N N . LYS A 1 83 ? -3.538 -15.390 -9.568 1.00 75.88 83 LYS A N 1
ATOM 615 C CA . LYS A 1 83 ? -4.211 -16.084 -10.677 1.00 75.88 83 LYS A CA 1
ATOM 616 C C . LYS A 1 83 ? -4.335 -15.231 -11.946 1.00 75.88 83 LYS A C 1
ATOM 618 O O . LYS A 1 83 ? -4.334 -15.774 -13.050 1.00 75.88 83 LYS A O 1
ATOM 623 N N . LEU A 1 84 ? -4.501 -13.917 -11.806 1.00 68.06 84 LEU A N 1
ATOM 624 C CA . LEU A 1 84 ? -4.550 -12.977 -12.928 1.00 68.06 84 LEU A CA 1
ATOM 625 C C . LEU A 1 84 ? -3.145 -12.731 -13.496 1.00 68.06 84 LEU A C 1
ATOM 627 O O . LEU A 1 84 ? -2.978 -12.792 -14.718 1.00 68.06 84 LEU A O 1
ATOM 631 N N . ALA A 1 85 ? -2.142 -12.554 -12.629 1.00 69.00 85 ALA A N 1
ATOM 632 C CA . ALA A 1 85 ? -0.743 -12.403 -13.024 1.00 69.00 85 ALA A CA 1
ATOM 633 C C . ALA A 1 85 ? -0.242 -13.613 -13.830 1.00 69.00 85 ALA A C 1
ATOM 635 O O . ALA A 1 85 ? 0.320 -13.425 -14.909 1.00 69.00 85 ALA A O 1
ATOM 636 N N . ASP A 1 86 ? -0.569 -14.833 -13.389 1.00 67.50 86 ASP A N 1
ATOM 637 C CA . ASP A 1 86 ? -0.220 -16.082 -14.082 1.00 67.50 86 ASP A CA 1
ATOM 638 C C . ASP A 1 86 ? -0.876 -16.213 -15.467 1.00 67.50 86 ASP A C 1
ATOM 640 O O . ASP A 1 86 ? -0.387 -16.940 -16.333 1.00 67.50 86 ASP A O 1
ATOM 644 N N . ARG A 1 87 ? -2.002 -15.527 -15.707 1.00 62.50 87 ARG A N 1
ATOM 645 C CA . ARG A 1 87 ? -2.737 -15.622 -16.977 1.00 62.50 87 ARG A CA 1
ATOM 646 C C . ARG A 1 87 ? -2.224 -14.649 -18.033 1.00 62.50 87 ARG A C 1
ATOM 648 O O . ARG A 1 87 ? -2.237 -14.978 -19.217 1.00 62.50 87 ARG A O 1
ATOM 655 N N . SER A 1 88 ? -1.836 -13.442 -17.629 1.00 55.88 88 SER A N 1
ATOM 656 C CA . SER A 1 88 ? -1.196 -12.450 -18.495 1.00 55.88 88 SER A CA 1
ATOM 657 C C . SER A 1 88 ? -0.665 -11.294 -17.649 1.00 55.88 88 SER A C 1
ATOM 659 O O . SER A 1 88 ? -1.439 -10.457 -17.173 1.00 55.88 88 SER A O 1
ATOM 661 N N . GLU A 1 89 ? 0.659 -11.190 -17.528 1.00 59.34 89 GLU A N 1
ATOM 662 C CA . GLU A 1 89 ? 1.320 -10.040 -16.898 1.00 59.34 89 GLU A CA 1
ATOM 663 C C . GLU A 1 89 ? 0.886 -8.723 -17.562 1.00 59.34 89 GLU A C 1
ATOM 665 O O . GLU A 1 89 ? 0.568 -7.747 -16.886 1.00 59.34 89 GLU A O 1
ATOM 670 N N . SER A 1 90 ? 0.770 -8.709 -18.896 1.00 58.84 90 SER A N 1
ATOM 671 C CA . SER A 1 90 ? 0.408 -7.514 -19.667 1.00 58.84 90 SER A CA 1
ATOM 672 C C . SER A 1 90 ? -1.061 -7.097 -19.521 1.00 58.84 90 SER A C 1
ATOM 674 O O . SER A 1 90 ? -1.355 -5.905 -19.615 1.00 58.84 90 SER A O 1
ATOM 676 N N . ALA A 1 91 ? -1.994 -8.034 -19.317 1.00 59.16 91 ALA A N 1
ATOM 677 C CA . ALA A 1 91 ? -3.403 -7.709 -19.073 1.00 59.16 91 ALA A CA 1
ATOM 678 C C . ALA A 1 91 ? -3.645 -7.299 -17.614 1.00 59.16 91 ALA A C 1
ATOM 680 O O . ALA A 1 91 ? -4.427 -6.384 -17.362 1.00 59.16 91 ALA A O 1
ATOM 681 N N . THR A 1 92 ? -2.929 -7.913 -16.669 1.00 60.16 92 THR A N 1
ATOM 682 C CA . THR A 1 92 ? -3.016 -7.588 -15.238 1.00 60.16 92 THR A CA 1
ATOM 683 C C . THR A 1 92 ? -2.441 -6.206 -14.948 1.00 60.16 92 THR A C 1
ATOM 685 O O . THR A 1 92 ? -3.082 -5.422 -14.251 1.00 60.16 92 THR A O 1
ATOM 688 N N . LEU A 1 93 ? -1.307 -5.846 -15.569 1.00 62.38 93 LEU A N 1
ATOM 689 C CA . LEU A 1 93 ? -0.762 -4.487 -15.474 1.00 62.38 93 LEU A CA 1
ATOM 690 C C . LEU A 1 93 ? -1.740 -3.443 -16.028 1.00 62.38 93 LEU A C 1
ATOM 692 O O . LEU A 1 93 ? -1.968 -2.421 -15.387 1.00 62.38 93 LEU A O 1
ATOM 696 N N . LYS A 1 94 ? -2.348 -3.703 -17.197 1.00 62.44 94 LYS A N 1
ATOM 697 C CA . LYS A 1 94 ? -3.340 -2.794 -17.799 1.00 62.44 94 LYS A CA 1
ATOM 698 C C . LYS A 1 94 ? -4.598 -2.668 -16.944 1.00 62.44 94 LYS A C 1
ATOM 700 O O . LYS A 1 94 ? -5.101 -1.562 -16.807 1.00 62.44 94 LYS A O 1
ATOM 705 N N . GLY A 1 95 ? -5.085 -3.768 -16.370 1.00 66.38 95 GLY A N 1
ATOM 706 C CA . GLY A 1 95 ? -6.259 -3.772 -15.496 1.00 66.38 95 GLY A CA 1
ATOM 707 C C . GLY A 1 95 ? -6.022 -3.020 -14.188 1.00 66.38 95 GLY A C 1
ATOM 708 O O . GLY A 1 95 ? -6.856 -2.213 -13.800 1.00 66.38 95 GLY A O 1
ATOM 709 N N . PHE A 1 96 ? -4.865 -3.220 -13.551 1.00 64.56 96 PHE A N 1
ATOM 710 C CA . PHE A 1 96 ? -4.494 -2.501 -12.331 1.00 64.56 96 PHE A CA 1
ATOM 711 C C . PHE A 1 96 ? -4.342 -0.993 -12.579 1.00 64.56 96 PHE A C 1
ATOM 713 O O . PHE A 1 96 ? -4.872 -0.189 -11.819 1.00 64.56 96 PHE A O 1
ATOM 720 N N . LEU A 1 97 ? -3.687 -0.604 -13.681 1.00 64.38 97 LEU A N 1
ATOM 721 C CA . LEU A 1 97 ? -3.551 0.801 -14.083 1.00 64.38 97 LEU A CA 1
ATOM 722 C C . LEU A 1 97 ? -4.893 1.462 -14.439 1.00 64.38 97 LEU A C 1
ATOM 724 O O . LEU A 1 97 ? -5.064 2.637 -14.143 1.00 64.38 97 LEU A O 1
ATOM 728 N N . LEU A 1 98 ? -5.839 0.730 -15.039 1.00 63.88 98 LEU A N 1
ATOM 729 C CA . LEU A 1 98 ? -7.187 1.230 -15.358 1.00 63.88 98 LEU A CA 1
ATOM 730 C C . LEU A 1 98 ? -8.091 1.398 -14.135 1.00 63.88 98 LEU A C 1
ATOM 732 O O . LEU A 1 98 ? -9.024 2.181 -14.192 1.00 63.88 98 LEU A O 1
ATOM 736 N N . LEU A 1 99 ? -7.860 0.631 -13.070 1.00 63.97 99 LEU A N 1
ATOM 737 C CA . LEU A 1 99 ? -8.629 0.719 -11.823 1.00 63.97 99 LEU A CA 1
ATOM 738 C C . LEU A 1 99 ? -8.089 1.807 -10.883 1.00 63.97 99 LEU A C 1
ATOM 740 O O . LEU A 1 99 ? -8.781 2.220 -9.957 1.00 63.97 99 LEU A O 1
ATOM 744 N N . LEU A 1 100 ? -6.836 2.217 -11.095 1.00 59.91 100 LEU A N 1
ATOM 745 C CA . LEU A 1 100 ? -6.126 3.210 -10.291 1.00 59.91 100 LEU A CA 1
ATOM 746 C C . LEU A 1 100 ? -6.271 4.644 -10.841 1.00 59.91 100 LEU A C 1
ATOM 748 O O . LEU A 1 100 ? -6.052 5.592 -10.090 1.00 59.91 100 LEU A O 1
ATOM 752 N N . VAL A 1 101 ? -6.631 4.793 -12.123 1.00 47.09 101 VAL A N 1
ATOM 753 C CA . VAL A 1 101 ? -7.016 6.061 -12.780 1.00 47.09 101 VAL A CA 1
ATOM 754 C C . VAL A 1 101 ? -8.529 6.214 -12.744 1.00 47.09 101 VAL A C 1
ATOM 756 O O . VAL A 1 101 ? -8.984 7.331 -12.418 1.00 47.09 101 VAL A O 1
#

InterPro domains:
  IPR036259 MFS transporter superfamily [SSF103473] (11-88)
  IPR050189 Major Facilitator Superfamily Efflux Transporters [PTHR43124] (1-100)

Organism: Serratia marcescens (NCBI:txid615)

pLDDT: mean 78.42, std 12.1, range [47.09, 94.75]

Radius of gyration: 21.67 Å; chains: 1; bounding box: 53×38×40 Å